Protein AF-A0A4Y2EQP4-F1 (afdb_monomer_lite)

pLDDT: mean 72.22, std 15.41, range [33.47, 93.69]

Organism: Araneus ventricosus (NCBI:txid182803)

Foldseek 3Di:
DDPPDPPVVVVVVVVVVVVLLVVLVVLPPPADPVLLQVLLVVLVHDDDPPDDPVRSSVSLSVRPPRDSVVSSVSRVVVVVVVVVVVVVVVVVVVVVVVVVVVVVVVVVVVVVVVVVVVVVVVVVVVVVVVPDD

Structure (mmCIF, N/CA/C/O backbone):
data_AF-A0A4Y2EQP4-F1
#
_entry.id   AF-A0A4Y2EQP4-F1
#
loop_
_atom_site.group_PDB
_atom_site.id
_atom_site.type_symbol
_atom_site.label_atom_id
_atom_site.label_alt_id
_atom_site.label_comp_id
_atom_site.label_asym_id
_atom_site.label_entity_id
_atom_site.label_seq_id
_atom_site.pdbx_PDB_ins_code
_atom_site.Cartn_x
_atom_site.Cartn_y
_atom_site.Cartn_z
_atom_site.occupancy
_atom_site.B_iso_or_equiv
_atom_site.auth_seq_id
_atom_site.auth_comp_id
_atom_site.auth_asym_id
_atom_site.auth_atom_id
_atom_site.pdbx_PDB_model_num
ATOM 1 N N . MET A 1 1 ? -24.967 3.679 60.378 1.00 40.00 1 MET A N 1
ATOM 2 C CA . MET A 1 1 ? -25.081 3.821 58.908 1.00 40.00 1 MET A CA 1
ATOM 3 C C . MET A 1 1 ? -23.860 4.560 58.374 1.00 40.00 1 MET A C 1
ATOM 5 O O . MET A 1 1 ? -23.730 5.730 58.711 1.00 40.00 1 MET A O 1
ATOM 9 N N . PRO A 1 2 ? -22.969 3.950 57.572 1.00 44.72 2 PRO A N 1
ATOM 10 C CA . PRO A 1 2 ? -21.906 4.695 56.912 1.00 44.72 2 PRO A CA 1
ATOM 11 C C . PRO A 1 2 ? -22.285 4.988 55.451 1.00 44.72 2 PRO A C 1
ATOM 13 O O . PRO A 1 2 ? -22.308 4.102 54.600 1.00 44.72 2 PRO A O 1
ATOM 16 N N . ARG A 1 3 ? -22.581 6.261 55.162 1.00 47.72 3 ARG A N 1
ATOM 17 C CA . ARG A 1 3 ? -22.681 6.830 53.808 1.00 47.72 3 ARG A CA 1
ATOM 18 C C . ARG A 1 3 ? -21.290 7.258 53.329 1.00 47.72 3 ARG A C 1
ATOM 20 O O . ARG A 1 3 ? -21.033 8.448 53.227 1.00 47.72 3 ARG A O 1
ATOM 27 N N . SER A 1 4 ? -20.392 6.317 53.042 1.00 47.41 4 SER A N 1
ATOM 28 C CA . SER A 1 4 ? -19.044 6.683 52.565 1.00 47.41 4 SER A CA 1
ATOM 29 C C . SER A 1 4 ? -18.392 5.609 51.692 1.00 47.41 4 SER A C 1
ATOM 31 O O . SER A 1 4 ? -17.258 5.242 51.952 1.00 47.41 4 SER A O 1
ATOM 33 N N . ASN A 1 5 ? -19.075 5.069 50.674 1.00 38.81 5 ASN A N 1
ATOM 34 C CA . ASN A 1 5 ? -18.430 4.115 49.746 1.00 38.81 5 ASN A CA 1
ATOM 35 C C . ASN A 1 5 ? -18.784 4.271 48.254 1.00 38.81 5 ASN A C 1
ATOM 37 O O . ASN A 1 5 ? -18.220 3.560 47.429 1.00 38.81 5 ASN A O 1
ATOM 41 N N . MET A 1 6 ? -19.632 5.227 47.855 1.00 40.44 6 MET A N 1
ATOM 42 C CA . MET A 1 6 ? -19.980 5.390 46.430 1.00 40.44 6 MET A CA 1
ATOM 43 C C . MET A 1 6 ? -18.923 6.127 45.589 1.00 40.44 6 MET A C 1
ATOM 45 O O . MET A 1 6 ? -18.917 5.985 44.370 1.00 40.44 6 MET A O 1
ATOM 49 N N . PHE A 1 7 ? -18.006 6.888 46.198 1.00 36.72 7 PHE A N 1
ATOM 50 C CA . PHE A 1 7 ? -17.003 7.653 45.439 1.00 36.72 7 PHE A CA 1
ATOM 51 C C . PHE A 1 7 ? -15.754 6.845 45.057 1.00 36.72 7 PHE A C 1
ATOM 53 O O . PHE A 1 7 ? -15.135 7.136 44.036 1.00 36.72 7 PHE A O 1
ATOM 60 N N . LYS A 1 8 ? -15.404 5.792 45.809 1.00 34.88 8 LYS A N 1
ATOM 61 C CA . LYS A 1 8 ? -14.218 4.963 45.515 1.00 34.88 8 LYS A CA 1
ATOM 62 C C . LYS A 1 8 ? -14.412 4.036 44.308 1.00 34.88 8 LYS A C 1
ATOM 64 O O . LYS A 1 8 ? -13.471 3.847 43.548 1.00 34.88 8 LYS A O 1
ATOM 69 N N . PHE A 1 9 ? -15.630 3.546 44.065 1.00 33.94 9 PHE A N 1
ATOM 70 C CA . PHE A 1 9 ? -15.934 2.686 42.909 1.00 33.94 9 PHE A CA 1
ATOM 71 C C . PHE A 1 9 ? -15.838 3.414 41.559 1.00 33.94 9 PHE A C 1
ATOM 73 O O . PHE A 1 9 ? -15.439 2.818 40.558 1.00 33.94 9 PHE A O 1
ATOM 80 N N . ARG A 1 10 ? -16.154 4.716 41.524 1.00 38.62 10 ARG A N 1
ATOM 81 C CA . ARG A 1 10 ? -16.055 5.517 40.295 1.00 38.62 10 ARG A CA 1
ATOM 82 C C . ARG A 1 10 ? -14.618 5.911 39.956 1.00 38.62 10 ARG A C 1
ATOM 84 O O . ARG A 1 10 ? -14.251 5.842 38.792 1.00 38.62 10 ARG A O 1
ATOM 91 N N . PHE A 1 11 ? -13.790 6.250 40.945 1.00 35.06 11 PHE A N 1
ATOM 92 C CA . PHE A 1 11 ? -12.383 6.591 40.697 1.00 35.06 11 PHE A CA 1
ATOM 93 C C . PHE A 1 11 ? -11.537 5.386 40.274 1.00 35.06 11 PHE A C 1
ATOM 95 O O . PHE A 1 11 ? -10.700 5.530 39.390 1.00 35.06 11 PHE A O 1
ATOM 102 N N . PHE A 1 12 ? -11.798 4.198 40.833 1.00 33.47 12 PHE A N 1
ATOM 103 C CA . PHE A 1 12 ? -11.107 2.971 40.420 1.00 33.47 12 PHE A CA 1
ATOM 104 C C . PHE A 1 12 ? -11.443 2.591 38.967 1.00 33.47 12 PHE A C 1
ATOM 106 O O . PHE A 1 12 ? -10.556 2.225 38.205 1.00 33.47 12 PHE A O 1
ATOM 113 N N . SER A 1 13 ? -12.698 2.806 38.546 1.00 48.81 13 SER A N 1
ATOM 114 C CA . SER A 1 13 ? -13.116 2.623 37.147 1.00 48.81 13 SER A CA 1
ATOM 115 C C . SER A 1 13 ? -12.483 3.647 36.195 1.00 48.81 13 SER A C 1
ATOM 117 O O . SER A 1 13 ? -12.104 3.290 35.087 1.00 48.81 13 SER A O 1
ATOM 119 N N . ILE A 1 14 ? -12.343 4.914 36.609 1.00 50.00 14 ILE A N 1
ATOM 120 C CA . ILE A 1 14 ? -11.743 5.969 35.771 1.00 50.00 14 ILE A CA 1
ATOM 121 C C . ILE A 1 14 ? -10.229 5.761 35.613 1.00 50.00 14 ILE A C 1
ATOM 123 O O . ILE A 1 14 ? -9.718 5.923 34.509 1.00 50.00 14 ILE A O 1
ATOM 127 N N . LEU A 1 15 ? -9.517 5.360 36.675 1.00 45.38 15 LEU A N 1
ATOM 128 C CA . LEU A 1 15 ? -8.089 5.027 36.592 1.00 45.38 15 LEU A CA 1
ATOM 129 C C . LEU A 1 15 ? -7.833 3.750 35.777 1.00 45.38 15 LEU A C 1
ATOM 131 O O . LEU A 1 15 ? -6.941 3.770 34.936 1.00 45.38 15 LEU A O 1
ATOM 135 N N . GLN A 1 16 ? -8.645 2.694 35.935 1.00 46.56 16 GLN A N 1
ATOM 136 C CA . GLN A 1 16 ? -8.551 1.508 35.069 1.00 46.56 16 GLN A CA 1
ATOM 137 C C . GLN A 1 16 ? -8.858 1.834 33.602 1.00 46.56 16 GLN A C 1
ATOM 139 O O . GLN A 1 16 ? -8.174 1.327 32.718 1.00 46.56 16 GLN A O 1
ATOM 144 N N . MET A 1 17 ? -9.843 2.697 33.319 1.00 48.81 17 MET A N 1
ATOM 145 C CA . MET A 1 17 ? -10.102 3.157 31.950 1.00 48.81 17 MET A CA 1
ATOM 146 C C . MET A 1 17 ? -8.939 3.983 31.391 1.00 48.81 17 MET A C 1
ATOM 148 O O . MET A 1 17 ? -8.602 3.824 30.225 1.00 48.81 17 MET A O 1
ATOM 152 N N . MET A 1 18 ? -8.309 4.850 32.192 1.00 46.69 18 MET A N 1
A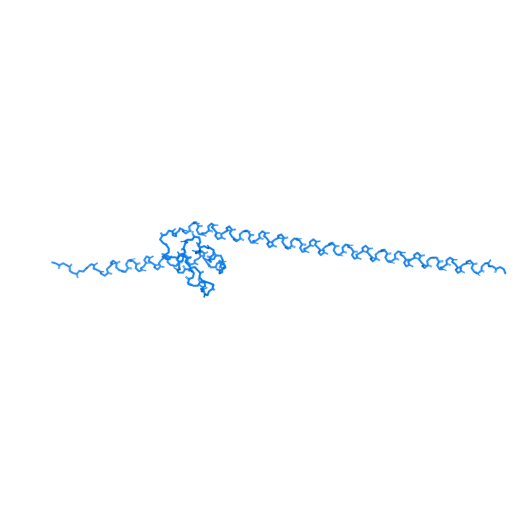TOM 153 C CA . MET A 1 18 ? -7.161 5.644 31.740 1.00 46.69 18 MET A CA 1
ATOM 154 C C . MET A 1 18 ? -5.914 4.785 31.495 1.00 46.69 18 MET A C 1
ATOM 156 O O . MET A 1 18 ? -5.261 4.977 30.475 1.00 46.69 18 MET A O 1
ATOM 160 N N . GLU A 1 19 ? -5.606 3.807 32.355 1.00 46.78 19 GLU A N 1
ATOM 161 C CA . GLU A 1 19 ? -4.517 2.848 32.101 1.00 46.78 19 GLU A CA 1
ATOM 162 C C . GLU A 1 19 ? -4.787 1.988 30.860 1.00 46.78 19 GLU A C 1
ATOM 164 O O . GLU A 1 19 ? -3.876 1.775 30.062 1.00 46.78 19 GLU A O 1
ATOM 169 N N . PHE A 1 20 ? -6.031 1.547 30.645 1.00 42.16 20 PHE A N 1
ATOM 170 C CA . PHE A 1 20 ? -6.422 0.792 29.451 1.00 42.16 2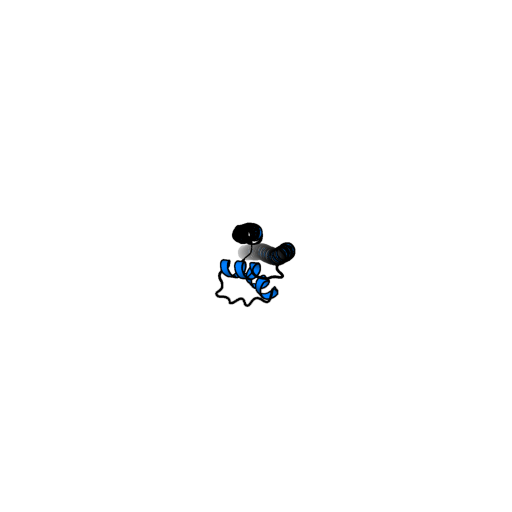0 PHE A CA 1
ATOM 171 C C . PHE A 1 20 ? -6.283 1.623 28.163 1.00 42.16 20 PHE A C 1
ATOM 173 O O . PHE A 1 20 ? -5.722 1.154 27.173 1.00 42.16 20 PHE A O 1
ATOM 180 N N . VAL A 1 21 ? -6.718 2.889 28.196 1.00 47.97 21 VAL A N 1
ATOM 181 C CA . VAL A 1 21 ? -6.606 3.825 27.063 1.00 47.97 21 VAL A CA 1
ATOM 182 C C . VAL A 1 21 ? -5.142 4.130 26.727 1.00 47.97 21 VAL A C 1
ATOM 184 O O . VAL A 1 21 ? -4.777 4.097 25.555 1.00 47.97 21 VAL A O 1
ATOM 187 N N . VAL A 1 22 ? -4.289 4.363 27.731 1.00 47.81 22 VAL A N 1
ATOM 188 C CA . VAL A 1 22 ? -2.857 4.659 27.520 1.00 47.81 22 VAL A CA 1
ATOM 189 C C . VAL A 1 22 ? -2.090 3.432 27.007 1.00 47.81 22 VAL A C 1
ATOM 191 O O . VAL A 1 22 ? -1.151 3.573 26.225 1.00 47.81 22 VAL A O 1
ATOM 194 N N . LYS A 1 23 ? -2.486 2.215 27.400 1.00 51.97 23 LYS A N 1
ATOM 195 C CA . LYS A 1 23 ? -1.784 0.985 27.005 1.00 51.97 23 LYS A CA 1
ATOM 196 C C . LYS A 1 23 ? -2.057 0.584 25.552 1.00 51.97 23 LYS A C 1
ATOM 198 O O . LYS A 1 23 ? -1.118 0.252 24.833 1.00 51.97 23 LYS A O 1
ATOM 203 N N . CYS A 1 24 ? -3.299 0.723 25.087 1.00 49.91 24 CYS A N 1
ATOM 204 C CA . CYS A 1 24 ? -3.655 0.430 23.696 1.00 49.91 24 CYS A CA 1
ATOM 205 C C . CYS A 1 24 ? -3.184 1.497 22.693 1.00 49.91 24 CYS A C 1
ATOM 207 O O . CYS A 1 24 ? -3.034 1.193 21.510 1.00 49.91 24 CYS A O 1
ATOM 209 N N . GLU A 1 25 ? -2.920 2.740 23.119 1.00 51.81 25 GLU A N 1
ATOM 210 C CA . GLU A 1 25 ? -2.453 3.797 22.208 1.00 51.81 25 GLU A CA 1
ATOM 211 C C . GLU A 1 25 ? -1.154 3.422 21.476 1.00 51.81 25 GLU A C 1
ATOM 213 O O . GLU A 1 25 ? -1.022 3.747 20.293 1.00 51.81 25 GLU A O 1
ATOM 218 N N . ASN A 1 26 ? -0.256 2.670 22.124 1.00 58.09 26 ASN A N 1
ATOM 219 C CA . ASN A 1 26 ? 1.023 2.245 21.548 1.00 58.09 26 ASN A CA 1
ATOM 220 C C . ASN A 1 26 ? 0.887 1.231 20.401 1.00 58.09 26 ASN A C 1
ATOM 222 O O . ASN A 1 26 ? 1.716 1.239 19.494 1.00 58.09 26 ASN A O 1
ATOM 226 N N . VAL A 1 27 ? -0.160 0.398 20.394 1.00 60.41 27 VAL A N 1
ATOM 227 C CA . VAL A 1 27 ? -0.395 -0.609 19.338 1.00 60.41 27 VAL A CA 1
ATOM 228 C C . VAL A 1 27 ? -0.770 0.056 18.007 1.00 60.41 27 VAL A C 1
ATOM 230 O O . VAL A 1 27 ? -0.495 -0.472 16.933 1.00 60.41 27 VAL A O 1
ATOM 233 N N . TYR A 1 28 ? -1.331 1.267 18.059 1.00 62.69 28 TYR A N 1
ATOM 234 C CA . TYR A 1 28 ? -1.879 1.962 16.894 1.00 62.69 28 TYR A CA 1
ATOM 235 C C . TYR A 1 28 ? -1.115 3.221 16.477 1.00 62.69 28 TYR A C 1
ATOM 237 O O . TYR A 1 28 ? -1.662 4.050 15.740 1.00 62.69 28 TYR A O 1
ATOM 245 N N . LEU A 1 29 ? 0.095 3.447 16.990 1.00 64.62 29 LEU A N 1
ATOM 246 C CA . LEU A 1 29 ? 0.919 4.590 16.574 1.00 64.62 29 LEU A CA 1
ATOM 247 C C . LEU A 1 29 ? 1.437 4.429 15.139 1.00 64.62 29 LEU A C 1
ATOM 249 O O . LEU A 1 29 ? 1.579 5.423 14.432 1.00 64.62 29 LEU A O 1
ATOM 253 N N . GLU A 1 30 ? 1.650 3.189 14.702 1.00 66.19 30 GLU A N 1
ATOM 254 C CA . GLU A 1 30 ? 2.219 2.851 13.390 1.00 66.19 30 GLU A CA 1
ATOM 255 C C . GLU A 1 30 ? 1.158 2.418 12.356 1.00 66.19 30 GLU A C 1
ATOM 257 O O . GLU A 1 30 ? 1.444 2.277 11.167 1.00 66.19 30 GLU A O 1
ATOM 262 N N . ALA A 1 31 ? -0.092 2.232 12.793 1.00 71.00 31 ALA A N 1
ATOM 263 C CA . ALA A 1 31 ? -1.193 1.783 11.946 1.00 71.00 31 ALA A CA 1
ATOM 264 C C . ALA A 1 31 ? -1.724 2.915 11.051 1.00 71.00 31 ALA A C 1
ATOM 266 O O . ALA A 1 31 ? -2.000 4.026 11.518 1.00 71.00 31 ALA A O 1
ATOM 267 N N . ARG A 1 32 ? -1.928 2.634 9.756 1.00 76.50 32 ARG A N 1
ATOM 268 C CA . ARG A 1 32 ? -2.554 3.595 8.839 1.00 76.50 32 ARG A CA 1
ATOM 269 C C . ARG A 1 32 ? -4.061 3.643 9.081 1.00 76.50 32 ARG A C 1
ATOM 271 O O . ARG A 1 32 ? -4.677 2.692 9.554 1.00 76.50 32 ARG A O 1
ATOM 278 N N . ASN A 1 33 ? -4.679 4.741 8.658 1.00 79.94 33 ASN A N 1
ATOM 279 C CA . ASN A 1 33 ? -6.127 4.937 8.750 1.00 79.94 33 ASN A CA 1
ATOM 280 C C . ASN A 1 33 ? -6.930 3.816 8.054 1.00 79.94 33 ASN A C 1
ATOM 282 O O . ASN A 1 33 ? -7.990 3.428 8.532 1.00 79.94 33 ASN A O 1
ATOM 286 N N . CYS A 1 34 ? -6.403 3.267 6.954 1.00 78.69 34 CYS A N 1
ATOM 287 C CA . CYS A 1 34 ? -7.006 2.136 6.248 1.00 78.69 34 CYS A CA 1
ATOM 288 C C . CYS A 1 34 ? -6.925 0.813 7.026 1.00 78.69 34 CYS A C 1
ATOM 290 O O . CYS A 1 34 ? -7.860 0.025 6.948 1.00 78.69 34 CYS A O 1
ATOM 292 N N . ASP A 1 35 ? -5.871 0.587 7.811 1.00 80.12 35 ASP A N 1
ATOM 293 C CA . ASP A 1 35 ? -5.711 -0.649 8.592 1.00 80.12 35 ASP A CA 1
ATOM 294 C C . ASP A 1 35 ? -6.708 -0.685 9.755 1.00 80.12 35 ASP A C 1
ATOM 296 O O . ASP A 1 35 ? -7.344 -1.700 10.020 1.00 80.12 35 ASP A O 1
ATOM 300 N N . LEU A 1 36 ? -6.898 0.466 10.408 1.00 80.44 36 LEU A N 1
ATOM 301 C CA . LEU A 1 36 ? -7.882 0.632 11.479 1.00 80.44 36 LEU A CA 1
ATOM 302 C C . LEU A 1 36 ? -9.318 0.503 10.971 1.00 80.44 36 LEU A C 1
ATOM 304 O O . LEU A 1 36 ? -10.173 -0.014 11.684 1.00 80.44 36 LEU A O 1
ATOM 308 N N . LYS A 1 37 ? -9.587 0.958 9.743 1.00 83.62 37 LYS A N 1
ATOM 309 C CA . LYS A 1 37 ? -10.893 0.786 9.105 1.00 83.62 37 LYS A CA 1
ATOM 310 C C . LYS A 1 37 ? -11.220 -0.699 8.913 1.00 83.62 37 LYS A C 1
ATOM 312 O O . LYS A 1 37 ? -12.288 -1.119 9.338 1.00 83.62 37 LYS A O 1
ATOM 317 N N . ILE A 1 38 ? -10.279 -1.479 8.373 1.00 82.50 38 ILE A N 1
ATOM 318 C CA . ILE A 1 38 ? -10.441 -2.932 8.182 1.00 82.50 38 ILE A CA 1
ATOM 319 C C . ILE A 1 38 ? -10.689 -3.630 9.526 1.00 82.50 38 ILE A C 1
ATOM 321 O O . ILE A 1 38 ? -11.614 -4.422 9.644 1.00 82.50 38 ILE A O 1
ATOM 325 N N . LEU A 1 39 ? -9.919 -3.284 10.562 1.00 80.12 39 LEU A N 1
ATOM 326 C CA . LEU A 1 39 ? -10.110 -3.839 11.908 1.00 80.12 39 LEU A CA 1
ATOM 327 C C . LEU A 1 39 ? -11.481 -3.524 12.506 1.00 80.12 39 LEU A C 1
ATOM 329 O O . LEU A 1 39 ? -12.076 -4.362 13.170 1.00 80.12 39 LEU A O 1
ATOM 333 N N . SER A 1 40 ? -11.972 -2.306 12.301 1.00 80.12 40 SER A N 1
ATOM 334 C CA . SER A 1 40 ? -13.272 -1.892 12.829 1.00 80.12 40 SER A CA 1
ATOM 335 C C . SER A 1 40 ? -14.424 -2.604 12.110 1.00 80.12 40 SER A C 1
ATOM 337 O O . SER A 1 40 ? -15.389 -3.000 12.753 1.00 80.12 40 SER A O 1
ATOM 339 N N . GLU A 1 41 ? -14.312 -2.793 10.791 1.00 82.44 41 GLU A N 1
ATOM 340 C CA . GLU A 1 41 ? -15.273 -3.574 10.002 1.00 82.44 41 GLU A CA 1
ATOM 341 C C . GLU A 1 41 ? -15.293 -5.048 10.434 1.00 82.44 41 GLU A C 1
ATOM 343 O O . GLU A 1 41 ? -16.371 -5.619 10.587 1.00 82.44 41 GLU A O 1
ATOM 348 N N . GLU A 1 42 ? -14.125 -5.644 10.703 1.00 80.50 42 GLU A N 1
ATOM 349 C CA . GLU A 1 42 ? -14.005 -7.027 11.196 1.00 80.50 42 GLU A CA 1
ATOM 350 C C . GLU A 1 42 ? -14.643 -7.203 12.586 1.00 80.50 42 GLU A C 1
ATOM 352 O O . GLU A 1 42 ? -15.258 -8.228 12.871 1.00 80.50 42 GLU A O 1
ATOM 357 N N . LEU A 1 43 ? -14.565 -6.174 13.437 1.00 76.56 43 LEU A N 1
ATOM 358 C CA . LEU A 1 43 ? -15.237 -6.124 14.743 1.00 76.56 43 LEU A CA 1
ATOM 359 C C . LEU A 1 43 ? -16.752 -5.841 14.641 1.00 76.56 43 LEU A C 1
ATOM 361 O O . LEU A 1 43 ? -17.428 -5.747 15.664 1.00 76.56 43 LEU A O 1
ATOM 365 N N . GLY A 1 44 ? -17.299 -5.709 13.427 1.00 77.19 44 GLY A N 1
ATOM 366 C CA . GLY A 1 44 ? -18.725 -5.476 13.182 1.00 77.19 44 GLY A CA 1
ATOM 367 C C . GLY A 1 44 ? -19.189 -4.038 13.434 1.00 77.19 44 GLY A C 1
ATOM 368 O O . GLY A 1 44 ? -20.394 -3.783 13.483 1.00 77.19 44 GLY A O 1
ATOM 369 N N . GLU A 1 45 ? -18.260 -3.093 13.584 1.00 78.75 45 GLU A N 1
ATOM 370 C CA . GLU A 1 45 ? -18.559 -1.676 13.780 1.00 78.75 45 GLU A CA 1
ATOM 371 C C . GLU A 1 45 ? -18.762 -0.956 12.440 1.00 78.75 45 GLU A C 1
ATOM 373 O O . GLU A 1 45 ? -18.059 -1.177 11.450 1.00 78.75 45 GLU A O 1
ATOM 378 N N . THR A 1 46 ? -19.728 -0.040 12.388 1.00 78.81 46 THR A N 1
ATOM 379 C CA . THR A 1 46 ? -20.046 0.683 11.150 1.00 78.81 46 THR A CA 1
ATOM 380 C C . THR A 1 46 ? -19.051 1.815 10.905 1.00 78.81 46 THR A C 1
ATOM 382 O O . THR A 1 46 ? -19.188 2.901 11.475 1.00 78.81 46 THR A O 1
ATOM 385 N N . VAL A 1 47 ? -18.069 1.605 10.026 1.00 77.00 47 VAL A N 1
ATOM 386 C CA . VAL A 1 47 ? -17.098 2.644 9.662 1.00 77.00 47 VAL A CA 1
ATOM 387 C C . VAL A 1 47 ? -17.471 3.371 8.375 1.00 77.00 47 VAL A C 1
ATOM 389 O O . VAL A 1 47 ? -17.375 2.838 7.276 1.00 77.00 47 VAL A O 1
ATOM 392 N N . ASN A 1 48 ? -17.796 4.657 8.509 1.00 81.12 48 ASN A N 1
ATOM 393 C CA . ASN A 1 48 ? -17.816 5.590 7.378 1.00 81.12 48 ASN A CA 1
ATOM 394 C C . ASN A 1 48 ? -16.420 6.131 7.037 1.00 81.12 48 ASN A C 1
ATOM 396 O O . ASN A 1 48 ? -15.617 6.400 7.932 1.00 81.12 48 ASN A O 1
ATOM 400 N N . ASP A 1 49 ? -16.196 6.429 5.754 1.00 76.75 49 ASP A N 1
ATOM 401 C CA . ASP A 1 49 ? -14.962 7.037 5.221 1.00 76.75 49 ASP A CA 1
ATOM 402 C C . ASP A 1 49 ? -14.629 8.422 5.799 1.00 76.75 49 ASP A C 1
ATOM 404 O O . ASP A 1 49 ? -13.491 8.881 5.721 1.00 76.75 49 ASP A O 1
ATOM 408 N N . SER A 1 50 ? -15.609 9.102 6.398 1.00 81.94 50 SER A N 1
ATOM 409 C CA . SER A 1 50 ? -15.425 10.404 7.046 1.00 81.94 50 SER A CA 1
ATOM 410 C C . SER A 1 50 ? -14.790 10.321 8.435 1.00 81.94 50 SER A C 1
ATOM 412 O O . SER A 1 50 ? -14.438 11.359 9.002 1.00 81.94 50 SER A O 1
ATOM 414 N N . HIS A 1 51 ? -14.687 9.124 9.021 1.00 81.56 51 HIS A N 1
ATOM 415 C CA . HIS A 1 51 ? -14.139 8.967 10.363 1.00 81.56 51 HIS A CA 1
ATOM 416 C C . HIS A 1 51 ? -12.642 9.260 10.383 1.00 81.56 51 HIS A C 1
ATOM 418 O O . HIS A 1 51 ? -11.858 8.785 9.559 1.00 81.56 51 HIS A O 1
ATOM 424 N N . LYS A 1 52 ? -12.226 10.054 11.371 1.00 84.38 52 LYS A N 1
ATOM 425 C CA . LYS A 1 52 ? -10.807 10.313 11.604 1.00 84.38 52 LYS A CA 1
ATOM 426 C C . LYS A 1 52 ? -10.198 9.133 12.354 1.00 84.38 52 LYS A C 1
ATOM 428 O O . LYS A 1 52 ? -10.884 8.434 13.093 1.00 84.38 52 LYS A O 1
ATOM 433 N N . LEU A 1 53 ? -8.875 9.002 12.272 1.00 80.44 53 LEU A N 1
ATOM 434 C CA . LEU A 1 53 ? -8.095 7.995 13.006 1.00 80.44 53 LEU A CA 1
ATOM 435 C C . LEU A 1 53 ? -8.453 7.937 14.500 1.00 80.44 53 LEU A C 1
ATOM 437 O O . LEU A 1 53 ? -8.519 6.868 15.095 1.00 80.44 53 LEU A O 1
ATOM 441 N N . LYS A 1 54 ? -8.714 9.100 15.108 1.00 81.00 54 LYS A N 1
ATOM 442 C CA . LYS A 1 54 ? -9.106 9.211 16.519 1.00 81.00 54 LYS A CA 1
ATOM 443 C C . LYS A 1 54 ? -10.461 8.570 16.816 1.00 81.00 54 LYS A C 1
ATOM 445 O O . LYS A 1 54 ? -10.638 8.047 17.909 1.00 81.00 54 LYS A O 1
ATOM 450 N N . ASP A 1 55 ? -11.395 8.634 15.875 1.00 83.12 55 ASP A N 1
ATOM 451 C CA . ASP A 1 55 ? -12.740 8.091 16.045 1.00 83.12 55 ASP A CA 1
ATOM 452 C C . ASP A 1 55 ? -12.709 6.572 15.857 1.00 83.12 55 ASP A C 1
ATOM 454 O O . ASP A 1 55 ? -13.216 5.854 16.709 1.00 83.12 55 ASP A O 1
ATOM 458 N N . LEU A 1 56 ? -11.973 6.084 14.850 1.0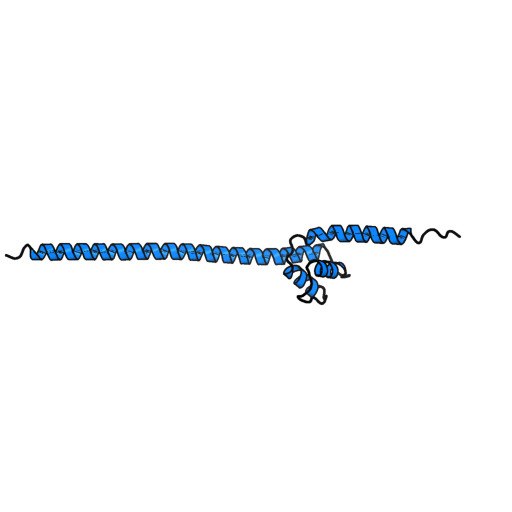0 81.56 56 LEU A N 1
ATOM 459 C CA . LEU A 1 56 ? -11.742 4.648 14.631 1.00 81.56 56 LEU A CA 1
ATOM 460 C C . LEU A 1 56 ? -11.109 3.976 15.854 1.00 81.56 56 LEU A C 1
ATOM 462 O O . LEU A 1 56 ? -11.599 2.957 16.327 1.00 81.56 56 LEU A O 1
ATOM 466 N N . LYS A 1 57 ? -10.072 4.592 16.436 1.00 78.94 57 LYS A N 1
ATOM 467 C CA . LYS A 1 57 ? -9.447 4.088 17.671 1.00 78.94 57 LYS A CA 1
ATOM 468 C C . LYS A 1 57 ? -10.450 3.966 18.813 1.00 78.94 57 LYS A C 1
ATOM 470 O O . LYS A 1 57 ? -10.436 2.979 19.537 1.00 78.94 57 LYS A O 1
ATOM 475 N N . LYS A 1 58 ? -11.325 4.960 18.980 1.00 80.12 58 LYS A N 1
ATOM 476 C CA . LYS A 1 58 ? -12.348 4.934 20.031 1.00 80.12 58 LYS A CA 1
ATOM 477 C C . LYS A 1 58 ? -13.400 3.856 19.788 1.00 80.12 58 LYS A C 1
ATOM 479 O O . LYS A 1 58 ? -13.840 3.257 20.757 1.00 80.12 58 LYS A O 1
ATOM 484 N N . MET A 1 59 ? -13.784 3.617 18.535 1.00 79.44 59 MET A N 1
ATOM 485 C CA . MET A 1 59 ? -14.751 2.575 18.172 1.00 79.44 59 MET A CA 1
ATOM 486 C C . MET A 1 59 ? -14.189 1.179 18.452 1.00 79.44 59 MET A C 1
ATOM 488 O O . MET A 1 59 ? -14.827 0.388 19.141 1.00 79.44 59 MET A O 1
ATOM 492 N N . ILE A 1 60 ? -12.947 0.921 18.034 1.00 79.38 60 ILE A N 1
ATOM 493 C CA . ILE A 1 60 ? -12.268 -0.351 18.304 1.00 79.38 60 ILE A CA 1
ATOM 494 C C . ILE A 1 60 ? -12.124 -0.584 19.817 1.00 79.38 60 ILE A C 1
ATOM 496 O O . ILE A 1 60 ? -12.457 -1.654 20.314 1.00 79.38 60 ILE A O 1
ATOM 500 N N . LEU A 1 61 ? -11.719 0.440 20.577 1.00 76.62 61 LEU A N 1
ATOM 501 C CA . LEU A 1 61 ? -11.579 0.342 22.037 1.00 76.62 61 LEU A CA 1
ATOM 502 C C . LEU A 1 61 ? -12.907 0.194 22.789 1.00 76.62 61 LEU A C 1
ATOM 504 O O . LEU A 1 61 ? -12.916 -0.281 23.923 1.00 76.62 61 LEU A O 1
ATOM 508 N N . ALA A 1 62 ? -14.016 0.641 22.202 1.00 76.38 62 ALA A N 1
ATOM 509 C CA . ALA A 1 62 ? -15.344 0.501 22.791 1.00 76.38 62 ALA A CA 1
ATOM 510 C C . ALA A 1 62 ? -15.949 -0.897 22.567 1.00 76.38 62 ALA A C 1
ATOM 512 O O . ALA A 1 62 ? -16.932 -1.244 23.229 1.00 76.38 62 ALA A O 1
ATOM 513 N N . SER A 1 63 ? -15.366 -1.700 21.669 1.00 73.81 63 SER A N 1
ATOM 514 C CA . SER A 1 63 ? -15.832 -3.051 21.358 1.00 73.81 63 SER A CA 1
ATOM 515 C C . SER A 1 63 ? -15.571 -4.000 22.532 1.00 73.81 63 SER A C 1
ATOM 517 O O . SER A 1 63 ? -14.453 -4.115 23.030 1.00 73.81 63 SER A O 1
ATOM 519 N N . LYS A 1 64 ? -16.610 -4.715 22.984 1.00 71.06 64 LYS A N 1
ATOM 520 C CA . LYS A 1 64 ? -16.524 -5.661 24.118 1.00 71.06 64 LYS A CA 1
ATOM 521 C C . LYS A 1 64 ? -15.666 -6.899 23.843 1.00 71.06 64 LYS A C 1
ATOM 523 O O . LYS A 1 64 ? -15.264 -7.561 24.793 1.00 71.06 64 LYS A O 1
ATOM 528 N N . GLU A 1 65 ? -15.433 -7.209 22.574 1.00 66.56 65 GLU A N 1
ATOM 529 C CA . GLU A 1 65 ? -14.681 -8.381 22.110 1.00 66.56 65 GLU A CA 1
ATOM 530 C C . GLU A 1 65 ? -13.251 -8.024 21.681 1.00 66.56 65 GLU A C 1
ATOM 532 O O . GLU A 1 65 ? -12.547 -8.850 21.111 1.00 66.56 65 GLU A O 1
ATOM 537 N N . TYR A 1 66 ? -12.809 -6.790 21.947 1.00 66.88 66 TYR A N 1
ATOM 538 C CA . TYR A 1 66 ? -11.472 -6.353 21.584 1.00 66.88 66 TYR A CA 1
ATOM 539 C C . TYR A 1 66 ? -10.403 -7.086 22.407 1.00 66.88 66 TYR A C 1
ATOM 541 O O . TYR A 1 66 ? -10.282 -6.879 23.617 1.00 66.88 66 TYR A O 1
ATOM 549 N N . ASP A 1 67 ? -9.604 -7.905 21.725 1.00 76.69 67 ASP A N 1
ATOM 550 C CA . ASP A 1 67 ? -8.390 -8.511 22.259 1.00 76.69 67 ASP A CA 1
ATOM 551 C C . ASP A 1 67 ? -7.144 -7.810 21.693 1.00 76.69 67 ASP A C 1
ATOM 553 O O . ASP A 1 67 ? -6.963 -7.688 20.477 1.00 76.69 67 ASP A O 1
ATOM 557 N N . GLU A 1 68 ? -6.282 -7.333 22.593 1.00 73.25 68 GLU A N 1
ATOM 558 C CA . GLU A 1 68 ? -5.094 -6.543 22.248 1.00 73.25 68 GLU A CA 1
ATOM 559 C C . GLU A 1 68 ? -4.082 -7.366 21.440 1.00 73.25 68 GLU A C 1
ATOM 561 O O . GLU A 1 68 ? -3.466 -6.853 20.502 1.00 73.25 68 GLU A O 1
ATOM 566 N N . GLU A 1 69 ? -3.923 -8.645 21.782 1.00 77.75 69 GLU A N 1
ATOM 567 C CA . GLU A 1 69 ? -2.970 -9.543 21.133 1.00 77.75 69 GLU A CA 1
ATOM 568 C C . GLU A 1 69 ? -3.423 -9.876 19.705 1.00 77.75 69 GLU A C 1
ATOM 570 O O . GLU A 1 69 ? -2.654 -9.707 18.754 1.00 77.75 69 GLU A O 1
ATOM 575 N N . SER A 1 70 ? -4.709 -10.188 19.534 1.00 75.12 70 SER A N 1
ATOM 576 C CA . SER A 1 70 ? -5.338 -10.429 18.232 1.00 75.12 70 SER A CA 1
ATOM 577 C C . SER A 1 70 ? -5.259 -9.210 17.307 1.00 75.12 70 SER A C 1
ATOM 579 O O . SER A 1 70 ? -4.901 -9.337 16.133 1.00 75.12 70 SER A O 1
ATOM 581 N N . ALA A 1 71 ? -5.539 -8.005 17.815 1.00 74.62 71 ALA A N 1
ATOM 582 C CA . ALA A 1 71 ? -5.451 -6.781 17.016 1.00 74.62 71 ALA A CA 1
ATOM 583 C C . ALA A 1 71 ? -4.014 -6.483 16.569 1.00 74.62 71 ALA A C 1
ATOM 585 O O . ALA A 1 71 ? -3.780 -6.038 15.441 1.00 74.62 71 ALA A O 1
ATOM 586 N N . LYS A 1 72 ? -3.038 -6.761 17.437 1.00 79.44 72 LYS A N 1
ATOM 587 C CA . LYS A 1 72 ? -1.617 -6.593 17.134 1.00 79.44 72 LYS A CA 1
ATOM 588 C C . LYS A 1 72 ? -1.135 -7.583 16.072 1.00 79.44 72 LYS A C 1
ATOM 590 O O . LYS A 1 72 ? -0.418 -7.174 15.157 1.00 79.44 72 LYS A O 1
ATOM 595 N N . GLU A 1 73 ? -1.533 -8.852 16.149 1.00 79.75 73 GLU A N 1
ATOM 596 C CA . GLU A 1 73 ? -1.227 -9.843 15.108 1.00 79.75 73 GLU A CA 1
ATOM 597 C C . GLU A 1 73 ? -1.833 -9.457 13.757 1.00 79.75 73 GLU A C 1
ATOM 599 O O . GLU A 1 73 ? -1.148 -9.506 12.731 1.00 79.75 73 GLU A O 1
ATOM 604 N N . TRP A 1 74 ? -3.081 -8.990 13.756 1.00 78.00 74 TRP A N 1
ATOM 605 C CA . TRP A 1 74 ? -3.750 -8.516 12.548 1.00 78.00 74 TRP A CA 1
ATOM 606 C C . TRP A 1 74 ? -3.044 -7.320 11.907 1.00 78.00 74 TRP A C 1
ATOM 608 O O . TRP A 1 74 ? -2.786 -7.330 10.700 1.00 78.00 74 TRP A O 1
ATOM 618 N N . LEU A 1 75 ? -2.669 -6.309 12.697 1.00 79.25 75 LEU A N 1
ATOM 619 C CA . LEU A 1 75 ? -1.904 -5.162 12.194 1.00 79.25 75 LEU A CA 1
ATOM 620 C C . LEU A 1 75 ? -0.547 -5.583 11.640 1.00 79.25 75 LEU A C 1
ATOM 622 O O . LEU A 1 75 ? -0.148 -5.104 10.577 1.00 79.25 75 LEU A O 1
ATOM 626 N N . ASN A 1 76 ? 0.144 -6.498 12.322 1.00 81.12 76 ASN A N 1
ATOM 627 C CA . ASN A 1 76 ? 1.414 -7.036 11.850 1.00 81.12 76 ASN A CA 1
ATOM 628 C C . ASN A 1 76 ? 1.253 -7.764 10.516 1.00 81.12 76 ASN A C 1
ATOM 630 O O . ASN A 1 76 ? 2.056 -7.546 9.610 1.00 81.12 76 ASN A O 1
ATOM 634 N N . LYS A 1 77 ? 0.195 -8.564 10.355 1.00 81.25 77 LYS A N 1
ATOM 635 C CA . LYS A 1 77 ? -0.099 -9.268 9.104 1.00 81.25 77 LYS A CA 1
ATOM 636 C C . LYS A 1 77 ? -0.364 -8.295 7.952 1.00 81.25 77 LYS A C 1
ATOM 638 O O . LYS A 1 77 ? 0.285 -8.395 6.914 1.00 81.25 77 LYS A O 1
ATOM 643 N N . ILE A 1 78 ? -1.227 -7.297 8.158 1.00 76.81 78 ILE 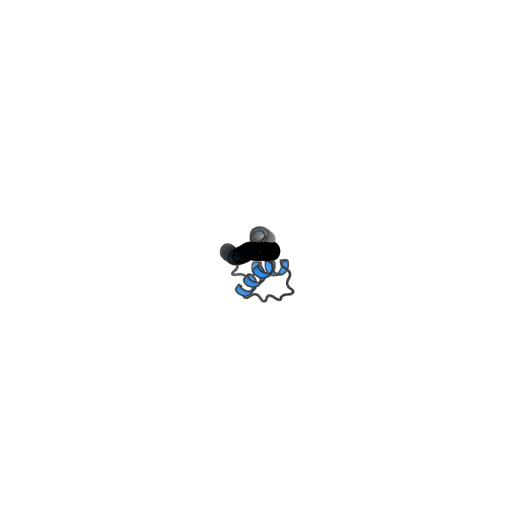A N 1
ATOM 644 C CA . ILE A 1 78 ? -1.522 -6.260 7.151 1.00 76.81 78 ILE A CA 1
ATOM 645 C C . ILE A 1 78 ? -0.266 -5.434 6.824 1.00 76.81 78 ILE A C 1
ATOM 647 O O . ILE A 1 78 ? -0.029 -5.056 5.673 1.00 76.81 78 ILE A O 1
ATOM 651 N N . SER A 1 79 ? 0.564 -5.134 7.825 1.00 78.31 79 SER A N 1
ATOM 652 C CA . SER A 1 79 ? 1.832 -4.434 7.620 1.00 78.31 79 SER A CA 1
ATOM 653 C C . SER A 1 79 ? 2.808 -5.268 6.785 1.00 78.31 79 SER A C 1
ATOM 655 O O . SER A 1 79 ? 3.348 -4.764 5.798 1.00 78.31 79 SER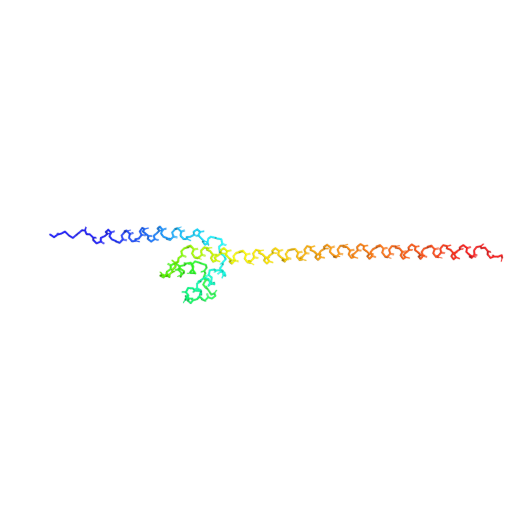 A O 1
ATOM 657 N N . ASN A 1 80 ? 2.959 -6.555 7.104 1.00 81.12 80 ASN A N 1
ATOM 658 C CA . ASN A 1 80 ? 3.858 -7.462 6.397 1.00 81.12 80 ASN A CA 1
ATOM 659 C C . ASN A 1 80 ? 3.429 -7.687 4.936 1.00 81.12 80 ASN A C 1
ATOM 661 O O . ASN A 1 80 ? 4.236 -7.510 4.030 1.00 81.12 80 ASN A O 1
ATOM 665 N N . GLU A 1 81 ? 2.143 -7.940 4.678 1.00 77.25 81 GLU A N 1
ATOM 666 C CA . GLU A 1 81 ? 1.606 -8.097 3.314 1.00 77.25 81 GLU A CA 1
ATOM 667 C C . GLU A 1 81 ? 1.788 -6.843 2.435 1.00 77.25 81 GLU A C 1
ATOM 669 O O . GLU A 1 81 ? 1.832 -6.915 1.201 1.00 77.25 81 GLU A O 1
ATOM 674 N N . ARG A 1 82 ? 1.830 -5.651 3.041 1.00 74.06 82 ARG A N 1
ATOM 675 C CA . ARG A 1 82 ? 2.125 -4.410 2.308 1.00 74.06 82 ARG A CA 1
ATOM 676 C C . ARG A 1 82 ? 3.607 -4.278 2.024 1.00 74.06 82 ARG A C 1
ATOM 678 O O . ARG A 1 82 ? 3.958 -3.947 0.896 1.00 74.06 82 ARG A O 1
ATOM 685 N N . LYS A 1 83 ? 4.446 -4.583 3.012 1.00 77.44 83 LYS A N 1
ATOM 686 C CA . LYS A 1 83 ? 5.898 -4.563 2.865 1.00 77.44 83 LYS A CA 1
ATOM 687 C C . LYS A 1 83 ? 6.360 -5.507 1.753 1.00 77.44 83 LYS A C 1
ATOM 689 O O . LYS A 1 83 ? 7.095 -5.082 0.873 1.00 77.44 83 LYS A O 1
ATOM 694 N N . GLU A 1 84 ? 5.827 -6.725 1.706 1.00 75.19 84 GLU A N 1
ATOM 695 C CA . GLU A 1 84 ? 6.129 -7.700 0.648 1.00 75.19 84 GLU A CA 1
ATOM 696 C C . GLU A 1 84 ? 5.721 -7.201 -0.750 1.00 75.19 84 GLU A C 1
ATOM 698 O O . GLU A 1 84 ? 6.456 -7.374 -1.723 1.00 75.19 84 GLU A O 1
ATOM 703 N N . ARG A 1 85 ? 4.573 -6.518 -0.877 1.00 72.25 85 ARG A N 1
ATOM 704 C CA . ARG A 1 85 ? 4.153 -5.912 -2.155 1.00 72.25 85 ARG A CA 1
ATOM 705 C C . ARG A 1 85 ? 5.019 -4.729 -2.570 1.00 72.25 85 ARG A C 1
ATOM 707 O O . ARG A 1 85 ? 5.262 -4.547 -3.764 1.00 72.25 85 ARG A O 1
ATOM 714 N N . GLU A 1 86 ? 5.439 -3.910 -1.615 1.00 74.06 86 GLU A N 1
ATOM 715 C CA . GLU A 1 86 ? 6.337 -2.784 -1.864 1.00 74.06 86 GLU A CA 1
ATOM 716 C C . GLU A 1 86 ? 7.712 -3.292 -2.319 1.00 74.06 86 GLU A C 1
ATOM 718 O O . GLU A 1 86 ? 8.181 -2.870 -3.376 1.00 74.06 86 GLU A O 1
ATOM 723 N N . GLU A 1 87 ? 8.282 -4.284 -1.629 1.00 73.88 87 GLU A N 1
ATOM 724 C CA . GLU A 1 87 ? 9.547 -4.933 -1.998 1.00 73.88 87 GLU A CA 1
ATOM 725 C C . GLU A 1 87 ? 9.478 -5.581 -3.391 1.00 73.88 87 GLU A C 1
ATOM 727 O O . GLU A 1 87 ? 10.337 -5.321 -4.236 1.00 73.88 87 GLU A O 1
ATOM 732 N N . MET A 1 88 ? 8.411 -6.329 -3.694 1.00 73.12 88 MET A N 1
ATOM 733 C CA . MET A 1 88 ? 8.216 -6.931 -5.020 1.00 73.12 88 MET A CA 1
ATOM 734 C C . MET A 1 88 ? 8.136 -5.870 -6.132 1.00 73.12 88 MET A C 1
ATOM 736 O O . MET A 1 88 ? 8.666 -6.051 -7.232 1.00 73.12 88 MET A O 1
ATOM 740 N N . ASN A 1 89 ? 7.466 -4.745 -5.872 1.00 75.69 89 ASN A N 1
ATOM 741 C CA . ASN A 1 89 ? 7.350 -3.655 -6.838 1.00 75.69 89 ASN A CA 1
ATOM 742 C C . ASN A 1 89 ? 8.684 -2.920 -7.036 1.00 75.69 89 ASN A C 1
ATOM 744 O O . ASN A 1 89 ? 9.020 -2.541 -8.159 1.00 75.69 89 ASN A O 1
ATOM 748 N N . GLU A 1 90 ? 9.457 -2.721 -5.970 1.00 77.88 90 GLU A N 1
ATOM 749 C CA . GLU A 1 90 ? 10.798 -2.143 -6.056 1.00 77.88 90 GLU A CA 1
ATOM 750 C C . GLU A 1 90 ? 11.760 -3.048 -6.825 1.00 77.88 90 GLU A C 1
ATOM 752 O O . GLU A 1 90 ? 12.464 -2.576 -7.722 1.00 77.88 90 GLU A O 1
ATOM 757 N N . GLU A 1 91 ? 11.738 -4.352 -6.561 1.00 76.38 91 GLU A N 1
ATOM 758 C CA . GLU A 1 91 ? 12.550 -5.328 -7.284 1.00 76.38 91 GLU A CA 1
ATOM 759 C C . GLU A 1 91 ? 12.155 -5.401 -8.769 1.00 76.38 91 GLU A C 1
ATOM 761 O O . GLU A 1 91 ? 13.012 -5.407 -9.663 1.00 76.38 91 GLU A O 1
ATOM 766 N N . MET A 1 92 ? 10.855 -5.330 -9.069 1.00 74.19 92 MET A N 1
ATOM 767 C CA . MET A 1 92 ? 10.366 -5.234 -10.444 1.00 74.19 92 MET A CA 1
ATOM 768 C C . MET A 1 92 ? 10.821 -3.939 -11.135 1.00 74.19 92 MET A C 1
ATOM 770 O O . MET A 1 92 ? 11.180 -3.953 -12.312 1.00 74.19 92 MET A O 1
ATOM 774 N N . LYS A 1 93 ? 10.827 -2.800 -10.438 1.00 78.81 93 LYS A N 1
ATOM 775 C CA . LYS A 1 93 ? 11.331 -1.535 -11.001 1.00 78.81 93 LYS A CA 1
ATOM 776 C C . LYS A 1 93 ? 12.834 -1.597 -11.257 1.00 78.81 93 LYS A C 1
ATOM 778 O O . LYS A 1 93 ? 13.286 -1.194 -12.327 1.00 78.81 93 LYS A O 1
ATOM 783 N N . LYS A 1 94 ? 13.599 -2.136 -10.308 1.00 79.31 94 LYS A N 1
ATOM 784 C CA . LYS A 1 94 ? 15.056 -2.270 -10.408 1.00 79.31 94 LYS A CA 1
ATOM 785 C C . LYS A 1 94 ? 15.463 -3.200 -11.552 1.00 79.31 94 LYS A C 1
ATOM 787 O O . LYS A 1 94 ? 16.365 -2.869 -12.316 1.00 79.31 94 LYS A O 1
ATOM 792 N N . SER A 1 95 ? 14.770 -4.326 -11.713 1.00 73.25 95 SER A N 1
ATOM 793 C CA . SER A 1 95 ? 15.005 -5.251 -12.830 1.00 73.25 95 SER A CA 1
ATOM 794 C C . SER A 1 95 ? 14.649 -4.640 -14.189 1.00 73.25 95 SER A C 1
ATOM 796 O O . SER A 1 95 ? 15.397 -4.828 -15.148 1.00 73.25 95 SER A O 1
ATOM 798 N N . LYS A 1 96 ? 13.567 -3.851 -14.283 1.00 77.94 96 LYS A N 1
ATOM 799 C CA . LYS A 1 96 ? 13.219 -3.103 -15.506 1.00 77.94 96 LYS A CA 1
ATOM 800 C C . LYS A 1 96 ? 14.298 -2.091 -15.892 1.00 77.94 96 LYS A C 1
ATOM 802 O O . LYS A 1 96 ? 14.726 -2.097 -17.040 1.00 77.94 96 LYS A O 1
ATOM 807 N N . LEU A 1 97 ? 14.778 -1.296 -14.935 1.00 79.19 97 LEU A N 1
ATOM 808 C CA . LEU A 1 97 ? 15.875 -0.340 -15.142 1.00 79.19 97 LEU A CA 1
ATOM 809 C C . LEU A 1 97 ? 17.145 -1.026 -15.665 1.00 79.19 97 LEU A C 1
ATOM 811 O O . LEU A 1 97 ? 17.698 -0.611 -16.679 1.00 79.19 97 LEU A O 1
ATOM 815 N N . LEU A 1 98 ? 17.564 -2.127 -15.032 1.00 74.00 98 LEU A N 1
ATOM 816 C CA . LEU A 1 98 ? 18.739 -2.889 -15.472 1.00 74.00 98 LEU A CA 1
ATOM 817 C C . LEU A 1 98 ? 18.583 -3.458 -16.890 1.00 74.00 98 LEU A C 1
ATOM 819 O O . LEU A 1 98 ? 19.550 -3.502 -17.652 1.00 74.00 98 LEU A O 1
ATOM 823 N N . ASN A 1 99 ? 17.377 -3.896 -17.254 1.00 77.31 99 ASN A N 1
ATOM 824 C CA . ASN A 1 99 ? 17.099 -4.421 -18.588 1.00 77.31 99 ASN A CA 1
ATOM 825 C C . ASN A 1 99 ? 17.129 -3.308 -19.652 1.00 77.31 99 ASN A C 1
ATOM 827 O O . ASN A 1 99 ? 17.706 -3.491 -20.724 1.00 77.31 99 ASN A O 1
ATOM 831 N N . GLU A 1 100 ? 16.582 -2.128 -19.352 1.00 80.44 100 GLU A N 1
ATOM 832 C CA . GLU A 1 100 ? 16.679 -0.973 -20.252 1.00 80.44 100 GLU A CA 1
ATOM 833 C C . GLU A 1 100 ? 18.131 -0.517 -20.458 1.00 80.44 100 GLU A C 1
ATOM 835 O O . GLU A 1 100 ? 18.545 -0.276 -21.597 1.00 80.44 100 GLU A O 1
ATOM 840 N N . ASP A 1 101 ? 18.946 -0.502 -19.403 1.00 77.88 101 ASP A N 1
ATOM 841 C CA . ASP A 1 101 ? 20.378 -0.196 -19.496 1.00 77.88 101 ASP A CA 1
ATOM 842 C C . ASP A 1 101 ? 21.151 -1.232 -20.330 1.00 77.88 101 ASP A C 1
ATOM 844 O O . ASP A 1 101 ? 22.052 -0.887 -21.098 1.00 77.88 101 ASP A O 1
ATOM 848 N N . ALA A 1 102 ? 20.811 -2.518 -20.216 1.00 80.12 102 ALA A N 1
ATOM 849 C CA . ALA A 1 102 ? 21.419 -3.562 -21.040 1.00 80.12 102 ALA A CA 1
ATOM 850 C C . ALA A 1 102 ? 21.017 -3.419 -22.518 1.00 80.12 102 ALA A C 1
ATOM 852 O O . ALA A 1 102 ? 21.861 -3.501 -23.415 1.00 80.12 102 ALA A O 1
ATOM 853 N N . LYS A 1 103 ? 19.736 -3.145 -22.780 1.00 81.75 103 LYS A N 1
ATOM 854 C CA . LYS A 1 103 ? 19.194 -2.975 -24.132 1.00 81.75 103 LYS A CA 1
ATOM 855 C C . LYS A 1 103 ? 19.780 -1.754 -24.844 1.00 81.75 103 LYS A C 1
ATOM 857 O O . LYS A 1 103 ? 20.077 -1.826 -26.035 1.00 81.75 103 LYS A O 1
ATOM 862 N N . THR A 1 104 ? 19.968 -0.644 -24.132 1.00 80.81 104 THR A N 1
ATOM 863 C CA . THR A 1 104 ? 20.568 0.577 -24.695 1.00 80.81 104 THR A CA 1
ATOM 864 C C . THR A 1 104 ? 22.045 0.389 -25.038 1.00 80.81 104 THR A C 1
ATOM 866 O O . THR A 1 104 ? 22.481 0.848 -26.094 1.00 80.81 104 THR A O 1
ATOM 869 N N . LYS A 1 105 ? 22.811 -0.339 -24.214 1.00 86.62 105 LYS A N 1
ATOM 870 C CA . LYS A 1 105 ? 24.213 -0.682 -24.517 1.00 86.62 105 LYS A CA 1
ATOM 871 C C . LYS A 1 105 ? 24.337 -1.531 -25.780 1.00 86.62 105 LYS A C 1
ATOM 873 O O . LYS A 1 105 ? 25.115 -1.170 -26.658 1.00 86.62 105 LYS A O 1
ATOM 878 N N . LEU A 1 106 ? 23.521 -2.578 -25.907 1.00 82.56 106 LEU A N 1
ATOM 879 C CA . LEU A 1 106 ? 23.500 -3.427 -27.104 1.00 82.56 106 LEU A CA 1
ATOM 880 C C . LEU A 1 106 ? 23.165 -2.623 -28.369 1.00 82.56 106 LEU A C 1
ATOM 882 O O . LEU A 1 106 ? 23.859 -2.728 -29.375 1.00 82.56 106 LEU A O 1
ATOM 886 N N . LEU A 1 107 ? 22.161 -1.743 -28.303 1.00 80.69 107 LEU A N 1
ATOM 887 C CA . LEU A 1 107 ? 21.790 -0.887 -29.435 1.00 80.69 107 LEU A CA 1
ATOM 888 C C . LEU A 1 107 ? 22.928 0.070 -29.841 1.00 80.69 107 LEU A C 1
ATOM 890 O O . LEU A 1 107 ? 23.174 0.297 -31.029 1.00 80.69 107 LEU A O 1
ATOM 894 N N . ASN A 1 108 ? 23.635 0.636 -28.862 1.00 86.38 108 ASN A N 1
ATOM 895 C CA . ASN A 1 108 ? 24.772 1.523 -29.110 1.00 86.38 108 ASN A CA 1
ATOM 896 C C . ASN A 1 108 ? 25.971 0.777 -29.721 1.00 86.38 108 ASN A C 1
ATOM 898 O O . ASN A 1 108 ? 26.667 1.320 -30.579 1.00 86.38 108 ASN A O 1
ATOM 902 N N . GLU A 1 109 ? 26.207 -0.473 -29.330 1.00 88.19 109 GLU A N 1
ATOM 903 C CA . GLU A 1 109 ? 27.244 -1.316 -29.934 1.00 88.19 109 GLU A CA 1
ATOM 904 C C . GLU A 1 109 ? 26.885 -1.720 -31.371 1.00 88.19 109 GLU A C 1
ATOM 906 O O . GLU A 1 109 ? 27.710 -1.586 -32.279 1.00 88.19 109 GLU A O 1
ATOM 911 N N . ASP A 1 110 ? 25.634 -2.110 -31.618 1.00 87.06 110 ASP A N 1
ATOM 912 C CA . ASP A 1 110 ? 25.131 -2.447 -32.955 1.00 87.06 110 ASP A CA 1
ATOM 913 C C . ASP A 1 110 ? 25.189 -1.257 -33.921 1.00 87.06 110 ASP A C 1
ATOM 915 O O . ASP A 1 110 ? 25.515 -1.394 -35.102 1.00 87.06 110 ASP A O 1
ATOM 919 N N . THR A 1 111 ? 24.865 -0.057 -33.444 1.00 88.25 111 THR A N 1
ATOM 920 C CA . THR A 1 111 ? 24.971 1.157 -34.266 1.00 88.25 111 THR A CA 1
ATOM 921 C C . THR A 1 111 ? 26.426 1.514 -34.547 1.00 88.25 111 THR A C 1
ATOM 923 O O . THR A 1 111 ? 26.766 1.838 -35.688 1.00 88.25 111 THR A O 1
ATOM 926 N N . LYS A 1 112 ? 27.313 1.386 -33.555 1.00 91.38 112 LYS A N 1
ATOM 927 C CA . LYS A 1 112 ? 28.750 1.627 -33.728 1.00 91.38 112 LYS A CA 1
ATOM 928 C C . LYS A 1 112 ? 29.381 0.668 -34.741 1.00 91.38 112 LYS A C 1
ATOM 930 O O . LYS A 1 112 ? 30.157 1.110 -35.587 1.00 91.38 112 LYS A O 1
ATOM 935 N N . THR A 1 113 ? 29.047 -0.620 -34.683 1.00 88.31 113 THR A N 1
ATOM 936 C CA . THR A 1 113 ? 29.570 -1.629 -35.623 1.00 88.31 113 THR A CA 1
ATOM 937 C C . THR A 1 113 ? 29.088 -1.382 -37.051 1.00 88.31 113 THR A C 1
ATOM 939 O O . THR A 1 113 ? 29.892 -1.448 -37.978 1.00 88.31 113 THR A O 1
ATOM 942 N N . LYS A 1 114 ? 27.819 -1.001 -37.248 1.00 92.31 114 LYS A N 1
ATOM 943 C CA . LYS A 1 114 ? 27.299 -0.605 -38.570 1.00 92.31 114 LYS A CA 1
ATOM 944 C C . LYS A 1 114 ? 28.061 0.582 -39.155 1.00 92.31 114 LYS A C 1
ATOM 946 O O . LYS A 1 114 ? 28.489 0.512 -40.303 1.00 92.31 114 LYS A O 1
ATOM 951 N N . LEU A 1 115 ? 28.289 1.632 -38.362 1.00 89.19 115 LEU A N 1
ATOM 952 C CA . LEU A 1 115 ? 29.035 2.816 -38.805 1.00 89.19 115 LEU A CA 1
ATOM 953 C C . LEU A 1 115 ? 30.489 2.487 -39.178 1.00 89.19 115 LEU A C 1
ATOM 955 O O . LEU A 1 115 ? 31.004 3.009 -40.167 1.00 89.19 115 LEU A O 1
ATOM 959 N N . LEU A 1 116 ? 31.144 1.609 -38.414 1.00 87.25 116 LEU A N 1
ATOM 960 C CA . LEU A 1 116 ? 32.491 1.117 -38.722 1.00 87.25 116 LEU A CA 1
ATOM 961 C C . LEU A 1 116 ? 32.520 0.347 -40.044 1.00 87.25 116 LEU A C 1
ATOM 963 O O . LEU A 1 116 ? 33.295 0.698 -40.931 1.00 87.25 116 LEU A O 1
ATOM 967 N N . ASN A 1 117 ? 31.627 -0.628 -40.209 1.00 89.31 117 ASN A N 1
ATOM 968 C CA . ASN A 1 117 ? 31.545 -1.444 -41.421 1.00 89.31 117 ASN A CA 1
ATOM 969 C C . ASN A 1 117 ? 31.244 -0.591 -42.667 1.00 89.31 117 ASN A C 1
ATOM 971 O O . ASN A 1 117 ? 31.793 -0.822 -43.744 1.00 89.31 117 ASN A O 1
ATOM 975 N N . GLU A 1 118 ? 30.392 0.425 -42.530 1.00 93.69 118 GLU A N 1
ATOM 976 C CA . GLU A 1 118 ? 30.067 1.367 -43.604 1.00 93.69 118 GLU A CA 1
ATOM 977 C C . GLU A 1 118 ? 31.274 2.246 -43.978 1.00 93.69 118 GLU A C 1
ATOM 979 O O . GLU A 1 118 ? 31.576 2.433 -45.159 1.00 93.69 118 GLU A O 1
ATOM 984 N N . SER A 1 119 ? 32.020 2.724 -42.978 1.00 89.94 119 SER A N 1
ATOM 985 C CA . SER A 1 119 ? 33.263 3.481 -43.171 1.00 89.94 119 SER A CA 1
ATOM 986 C C . SER A 1 119 ? 34.344 2.647 -43.868 1.00 89.94 119 SER A C 1
ATOM 988 O O . SER A 1 119 ? 34.975 3.102 -44.828 1.00 89.94 119 SER A O 1
ATOM 990 N N . GLU A 1 120 ? 34.519 1.389 -43.458 1.00 92.00 120 GLU A N 1
ATOM 991 C CA . GLU A 1 120 ? 35.443 0.448 -44.097 1.00 92.00 120 GLU A CA 1
ATOM 992 C C . GLU A 1 120 ? 35.054 0.166 -45.551 1.00 92.00 120 GLU A C 1
ATOM 994 O O . GLU A 1 120 ? 35.907 0.192 -46.444 1.00 92.00 120 GLU A O 1
ATOM 999 N N . ARG A 1 121 ? 33.756 -0.006 -45.818 1.00 89.81 121 ARG A N 1
ATOM 1000 C CA . ARG A 1 121 ? 33.224 -0.189 -47.172 1.00 89.81 121 ARG A CA 1
ATOM 1001 C C . ARG A 1 121 ? 33.470 1.036 -48.056 1.00 89.81 121 ARG A C 1
ATOM 1003 O O . ARG A 1 121 ? 33.877 0.890 -49.210 1.00 89.81 121 ARG A O 1
ATOM 1010 N N . MET A 1 122 ? 33.281 2.247 -47.529 1.00 90.31 122 MET A N 1
ATOM 1011 C CA . MET A 1 122 ? 33.608 3.488 -48.243 1.00 90.31 122 MET A CA 1
ATOM 1012 C C . MET A 1 122 ? 35.106 3.599 -48.545 1.00 90.31 122 MET A C 1
ATOM 1014 O O . MET A 1 122 ? 35.485 3.936 -49.670 1.00 90.31 122 MET A O 1
ATOM 1018 N N . LYS A 1 123 ? 35.961 3.266 -47.572 1.00 91.31 123 LYS A N 1
ATOM 1019 C CA . LYS A 1 123 ? 37.421 3.252 -47.734 1.00 91.31 123 LYS A CA 1
ATOM 1020 C C . LYS A 1 123 ? 37.857 2.275 -48.828 1.00 91.31 123 LYS A C 1
ATOM 1022 O O . LYS A 1 1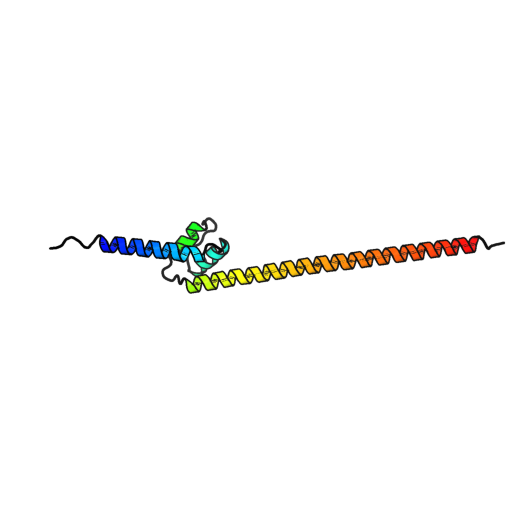23 ? 38.703 2.621 -49.653 1.00 91.31 123 LYS A O 1
ATOM 1027 N N . TRP A 1 124 ? 37.254 1.088 -48.868 1.00 90.00 124 TRP A N 1
ATOM 1028 C CA . TRP A 1 124 ? 37.523 0.086 -49.897 1.00 90.00 124 TRP A CA 1
ATOM 1029 C C . TRP A 1 124 ? 37.112 0.574 -51.295 1.00 90.00 124 TRP A C 1
ATOM 1031 O O . TRP A 1 124 ? 37.931 0.576 -52.212 1.00 90.00 124 TRP A O 1
ATOM 1041 N N . ASN A 1 125 ? 35.900 1.121 -51.438 1.00 87.62 125 ASN A N 1
ATOM 1042 C CA . ASN A 1 125 ? 35.412 1.680 -52.706 1.00 87.62 125 ASN A CA 1
ATOM 1043 C C . ASN A 1 125 ? 36.301 2.815 -53.250 1.00 87.62 125 ASN A C 1
ATOM 1045 O O . ASN A 1 125 ? 36.542 2.902 -54.455 1.00 87.62 125 ASN A O 1
ATOM 1049 N N . LEU A 1 126 ? 36.796 3.694 -52.371 1.00 86.56 126 LEU A N 1
ATOM 1050 C CA . LEU A 1 126 ? 37.727 4.769 -52.733 1.00 86.56 126 LEU A CA 1
ATOM 1051 C C . LEU A 1 126 ? 39.081 4.230 -53.213 1.00 86.56 126 LEU A C 1
ATOM 1053 O O . LEU A 1 126 ? 39.668 4.808 -54.125 1.00 86.56 126 LEU A O 1
ATOM 1057 N N . SER A 1 127 ? 39.564 3.135 -52.621 1.00 85.25 127 SER A N 1
ATOM 1058 C CA . SER A 1 127 ? 40.800 2.463 -53.039 1.00 85.25 127 SER A CA 1
ATOM 1059 C C . SER A 1 127 ? 40.673 1.889 -54.455 1.00 85.25 127 SER A C 1
ATOM 1061 O O . SER A 1 127 ? 41.533 2.120 -55.301 1.00 85.25 127 SER A O 1
ATOM 1063 N N . CYS A 1 128 ? 39.545 1.241 -54.764 1.00 76.31 128 CYS A N 1
ATOM 1064 C CA . CYS A 1 128 ? 39.284 0.686 -56.094 1.00 76.31 128 CYS A CA 1
ATOM 1065 C C . CYS A 1 128 ? 39.238 1.759 -57.201 1.00 76.31 128 CYS A C 1
ATOM 1067 O O . CYS A 1 128 ? 39.705 1.510 -58.310 1.00 76.31 128 CYS A O 1
ATOM 1069 N N . LYS A 1 129 ? 38.738 2.969 -56.905 1.00 76.12 129 LYS A N 1
ATOM 1070 C CA . LYS A 1 129 ? 38.696 4.093 -57.864 1.00 76.12 129 LYS A CA 1
ATOM 1071 C C . LYS A 1 129 ? 40.063 4.711 -58.179 1.00 76.12 129 LYS A C 1
ATOM 1073 O O . LYS A 1 129 ? 40.190 5.374 -59.196 1.00 76.12 129 LYS A O 1
ATOM 1078 N N . LYS A 1 130 ? 41.069 4.538 -57.317 1.00 72.81 130 LYS A N 1
ATOM 1079 C CA . LYS A 1 130 ? 42.418 5.104 -57.521 1.00 72.81 130 LYS A CA 1
ATOM 1080 C C . LYS A 1 130 ? 43.348 4.193 -58.330 1.00 72.81 130 LYS A C 1
ATOM 1082 O O . LYS A 1 130 ? 44.396 4.651 -58.763 1.00 72.81 130 LYS A O 1
ATOM 1087 N N . ASN A 1 131 ? 42.955 2.936 -58.540 1.00 62.59 131 ASN A N 1
ATOM 1088 C CA . ASN A 1 131 ? 43.756 1.913 -59.220 1.00 62.59 131 ASN A CA 1
ATOM 1089 C C . ASN A 1 131 ? 43.244 1.582 -60.635 1.00 62.59 131 ASN A C 1
ATOM 1091 O O . ASN A 1 131 ? 43.607 0.549 -61.194 1.00 62.59 131 ASN A O 1
ATOM 1095 N N . THR A 1 132 ? 42.369 2.415 -61.201 1.00 53.53 132 THR A N 1
ATOM 1096 C CA . THR A 1 132 ? 41.910 2.286 -62.592 1.00 53.53 132 THR A CA 1
ATOM 1097 C C . THR A 1 132 ? 42.834 3.131 -63.492 1.00 53.53 132 THR A C 1
ATOM 1099 O O . THR A 1 132 ? 42.995 4.308 -63.171 1.00 53.53 132 THR A O 1
ATOM 1102 N N . PRO A 1 133 ? 43.496 2.550 -64.520 1.00 61.56 133 PRO A N 1
ATOM 1103 C CA . PRO A 1 133 ? 44.458 3.252 -65.384 1.00 61.56 133 PRO A CA 1
ATOM 1104 C C . PRO A 1 133 ? 43.860 4.404 -66.193 1.00 61.56 133 PRO A C 1
ATOM 1106 O O . PRO A 1 133 ? 42.680 4.284 -66.599 1.00 61.56 133 PRO A O 1
#

Radius of gyration: 35.31 Å; chains: 1; bounding box: 70×21×124 Å

Secondary structure (DSSP, 8-state):
-----HHHHHHHHHHHHHHHHHHHHGGGSS--HHHHHHHHHHTT----TT--HHHHHHHHHH-TT--HHHHHHHHHHHHHHHHHHHHHHHHHHHHHHHHHHHHHHHHHHHHHHHHHHHHHHHHHHHHHHHS--

Sequence (133 aa):
MPRSNMFKFRFFSILQMMEFVVKCENVYLEARNCDLKILSEELGETVNDSHKLKDLKKMILASKEYDEESAKEWLNKISNERKEREEMNEEMKKSKLLNEDAKTKLLNEDTKTKLLNESERMKWNLSCKKNTP